Protein AF-U5MWC5-F1 (afdb_monomer_lite)

Foldseek 3Di:
DPVVVVVVVVVLLVVLQVLQVVLQVVLVVVVQHWDWDADPVQRKIFTWGQPPVPRDIDTLDIDHSVRSVPDDSVVVSVVSVVSVVVVVD

Secondary structure (DSSP, 8-state):
--HHHHHHHHHHHHHHHHHHHHHHHHHHHTT--EEEEEETTTTEEEEEEE-TTT--EEEEEEE-HHHHHH--HHHHHHHHHHHHHHH--

Sequence (89 aa):
MKNNNVKMNEIKNKLGVEKLNELSEMLNKVGIFNLPATNEVTKKYGILLECSCCGELYCLKSYNYNELMSVNLKEEVYNLMINEEMILH

Radius of gyration: 14.45 Å; chains: 1; bounding box: 31×24×50 Å

Structure (mmCIF, N/CA/C/O backbone):
data_AF-U5MWC5-F1
#
_entry.id   AF-U5MWC5-F1
#
loop_
_atom_site.group_PDB
_atom_site.id
_atom_site.type_symbol
_atom_site.label_atom_id
_atom_site.label_alt_id
_atom_site.label_comp_id
_atom_site.label_asym_id
_atom_site.label_entity_id
_atom_site.label_seq_id
_atom_site.pdbx_PDB_ins_code
_atom_site.Cartn_x
_atom_site.Cartn_y
_atom_site.Cartn_z
_atom_site.occupancy
_atom_site.B_iso_or_equiv
_atom_site.auth_seq_id
_atom_site.auth_comp_id
_atom_site.auth_asym_id
_atom_site.auth_atom_id
_atom_site.pdbx_PDB_model_num
ATOM 1 N N . MET A 1 1 ? -16.203 4.937 28.644 1.00 49.12 1 MET A N 1
ATOM 2 C CA . MET A 1 1 ? -16.130 3.974 27.516 1.00 49.12 1 MET A CA 1
ATOM 3 C C . MET A 1 1 ? -15.442 4.563 26.263 1.00 49.12 1 MET A C 1
ATOM 5 O O . MET A 1 1 ? -15.872 4.284 25.156 1.00 49.12 1 MET A O 1
ATOM 9 N N . LYS A 1 2 ? -14.352 5.348 26.394 1.00 54.47 2 LYS A N 1
ATOM 10 C CA . LYS A 1 2 ? -13.626 5.949 25.243 1.00 54.47 2 LYS A CA 1
ATOM 11 C C . LYS A 1 2 ? -12.374 5.165 24.801 1.00 54.47 2 LYS A C 1
ATOM 13 O O . LYS A 1 2 ? -11.965 5.287 23.655 1.00 54.47 2 LYS A O 1
ATOM 18 N N . ASN A 1 3 ? -11.813 4.311 25.664 1.00 61.06 3 ASN A N 1
ATOM 19 C CA . ASN A 1 3 ? -10.554 3.598 25.389 1.00 61.06 3 ASN A CA 1
ATOM 20 C C . ASN A 1 3 ? -10.659 2.491 24.331 1.00 61.06 3 ASN A C 1
ATOM 22 O O . ASN A 1 3 ? -9.667 2.186 23.677 1.00 61.06 3 ASN A O 1
ATOM 26 N N . ASN A 1 4 ? -11.836 1.890 24.140 1.00 64.75 4 ASN A N 1
ATOM 27 C CA . ASN A 1 4 ? -11.974 0.745 23.234 1.00 64.75 4 ASN A CA 1
ATOM 28 C C . ASN A 1 4 ? -11.908 1.170 21.760 1.00 64.75 4 ASN A C 1
ATOM 30 O O . ASN A 1 4 ? -11.315 0.469 20.947 1.00 64.75 4 ASN A O 1
ATOM 34 N N . ASN A 1 5 ? -12.450 2.347 21.429 1.00 68.44 5 ASN A N 1
ATOM 35 C CA . ASN A 1 5 ? -12.453 2.859 20.057 1.00 68.44 5 ASN A CA 1
ATOM 36 C C . ASN A 1 5 ? -11.056 3.311 19.612 1.00 68.44 5 ASN A C 1
ATOM 38 O O . ASN A 1 5 ? -10.686 3.094 18.464 1.00 68.44 5 ASN A O 1
ATOM 42 N N . VAL A 1 6 ? -10.265 3.888 20.526 1.00 73.69 6 VAL A N 1
ATOM 43 C CA . VAL A 1 6 ? -8.873 4.285 20.250 1.00 73.69 6 VAL A CA 1
ATOM 44 C C . VAL A 1 6 ? -8.024 3.052 19.945 1.00 73.69 6 VAL A C 1
ATOM 46 O O . VAL A 1 6 ? -7.437 2.974 18.870 1.00 73.69 6 VAL A O 1
ATOM 49 N N . LYS A 1 7 ? -8.076 2.033 20.813 1.00 80.88 7 LYS A N 1
ATOM 50 C CA . LYS A 1 7 ? -7.355 0.768 20.602 1.00 80.88 7 LYS A CA 1
ATOM 51 C C . LYS A 1 7 ? -7.760 0.064 19.306 1.00 80.88 7 LYS A C 1
ATOM 53 O O . LYS A 1 7 ? -6.914 -0.467 18.599 1.00 80.88 7 LYS A O 1
ATOM 58 N N . MET A 1 8 ? -9.051 0.071 18.968 1.00 83.19 8 MET A N 1
ATOM 59 C CA . MET A 1 8 ? -9.531 -0.541 17.726 1.00 83.19 8 MET A CA 1
ATOM 60 C C . MET A 1 8 ? -9.002 0.188 16.483 1.00 83.19 8 MET A C 1
ATOM 62 O O . MET A 1 8 ? -8.617 -0.453 15.507 1.00 83.19 8 MET A O 1
ATOM 66 N N . ASN A 1 9 ? -8.952 1.520 16.516 1.00 84.69 9 ASN A N 1
ATOM 67 C CA . ASN A 1 9 ? -8.414 2.315 15.413 1.00 84.69 9 ASN A CA 1
ATOM 68 C C . ASN A 1 9 ? -6.901 2.124 15.248 1.00 84.69 9 ASN A C 1
ATOM 70 O O . ASN A 1 9 ? -6.420 2.071 14.118 1.00 84.69 9 ASN A O 1
ATOM 74 N N . GLU A 1 10 ? -6.159 1.972 16.345 1.00 86.31 10 GLU A N 1
ATOM 75 C CA . GLU A 1 10 ? -4.729 1.640 16.312 1.00 86.31 10 GLU A CA 1
ATOM 76 C C . GLU A 1 10 ? -4.483 0.267 15.676 1.00 86.31 10 GLU A C 1
ATOM 78 O O . GLU A 1 10 ? -3.621 0.141 14.806 1.00 86.31 10 GLU A O 1
ATOM 83 N N . ILE A 1 11 ? -5.286 -0.740 16.041 1.00 90.44 11 ILE A N 1
ATOM 84 C CA . ILE A 1 11 ? -5.206 -2.085 15.452 1.00 90.44 11 ILE A CA 1
ATOM 85 C C . ILE A 1 11 ? -5.497 -2.036 13.951 1.00 90.44 11 ILE A C 1
ATOM 87 O O . ILE A 1 11 ? -4.720 -2.571 13.162 1.00 90.44 11 ILE A O 1
ATOM 91 N N . LYS A 1 12 ? -6.576 -1.358 13.536 1.00 90.25 12 LYS A N 1
ATOM 92 C CA . LYS A 1 12 ? -6.886 -1.181 12.109 1.00 90.25 12 LYS A CA 1
ATOM 93 C C . LYS A 1 12 ? -5.745 -0.493 11.373 1.00 90.25 12 LYS A C 1
ATOM 95 O O . LYS A 1 12 ? -5.360 -0.943 10.298 1.00 90.25 12 LYS A O 1
ATOM 100 N N . ASN A 1 13 ? -5.174 0.557 11.967 1.00 89.31 13 ASN A N 1
ATOM 101 C CA . ASN A 1 13 ? -4.060 1.259 11.353 1.00 89.31 13 ASN A CA 1
ATOM 102 C C . ASN A 1 13 ? -2.868 0.329 11.126 1.00 89.31 13 ASN A C 1
ATOM 104 O O . ASN A 1 13 ? -2.348 0.280 10.015 1.00 89.31 13 ASN A O 1
ATOM 108 N N . LYS A 1 14 ? -2.496 -0.434 12.158 1.00 92.38 14 LYS A N 1
ATOM 109 C CA . LYS A 1 14 ? -1.389 -1.388 12.111 1.00 92.38 14 LYS A CA 1
ATOM 110 C C . LYS A 1 14 ? -1.586 -2.446 11.022 1.00 92.38 14 LYS A C 1
ATOM 112 O O . LYS A 1 14 ? -0.699 -2.614 10.198 1.00 92.38 14 LYS A O 1
ATOM 117 N N . LEU A 1 15 ? -2.765 -3.070 10.961 1.00 94.75 15 LEU A N 1
ATOM 118 C CA . LEU A 1 15 ? -3.089 -4.067 9.931 1.00 94.75 15 LEU A CA 1
ATOM 119 C C . LEU A 1 15 ? -3.043 -3.480 8.513 1.00 94.75 15 LEU A C 1
ATOM 121 O O . LEU A 1 15 ? -2.584 -4.130 7.579 1.00 94.75 15 LEU A O 1
ATOM 125 N N . GLY A 1 16 ? -3.511 -2.240 8.346 1.00 95.19 16 GLY A N 1
ATOM 126 C CA . GLY A 1 16 ? -3.409 -1.537 7.070 1.00 95.19 16 GLY A CA 1
ATOM 127 C C . GLY A 1 16 ? -1.964 -1.286 6.651 1.00 95.19 16 GLY A C 1
ATOM 128 O O . GLY A 1 16 ? -1.609 -1.567 5.513 1.00 95.19 16 GLY A O 1
ATOM 129 N N . VAL A 1 17 ? -1.113 -0.828 7.571 1.00 94.81 17 VAL A N 1
ATOM 130 C CA . VAL A 1 17 ? 0.318 -0.627 7.292 1.00 94.81 17 VAL A CA 1
ATOM 131 C C . VAL A 1 17 ? 1.005 -1.951 6.949 1.00 94.81 17 VAL A C 1
ATOM 133 O O . VAL A 1 17 ? 1.753 -2.002 5.979 1.00 94.81 17 VAL A O 1
ATOM 136 N N . GLU A 1 18 ? 0.726 -3.027 7.687 1.00 96.25 18 GLU A N 1
ATO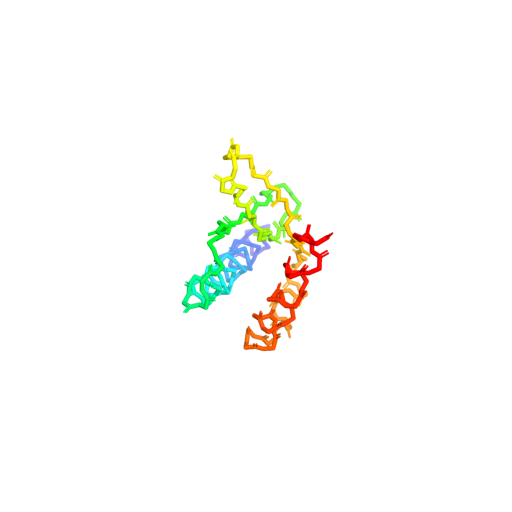M 137 C CA . GLU A 1 18 ? 1.290 -4.359 7.420 1.00 96.25 18 GLU A CA 1
ATOM 138 C C . GLU A 1 18 ? 0.934 -4.846 6.009 1.00 96.25 18 GLU A C 1
ATOM 140 O O . GLU A 1 18 ? 1.828 -5.168 5.228 1.00 96.25 18 GLU A O 1
ATOM 145 N N . LYS A 1 19 ? -0.347 -4.789 5.626 1.00 96.69 19 LYS A N 1
ATOM 146 C CA . LYS A 1 19 ? -0.776 -5.195 4.279 1.00 96.69 19 LYS A CA 1
ATOM 147 C C . LYS A 1 19 ? -0.211 -4.298 3.171 1.00 96.69 19 LYS A C 1
ATOM 149 O O . LYS A 1 19 ? 0.073 -4.777 2.075 1.00 96.69 19 LYS A O 1
ATOM 154 N N . LEU A 1 20 ? -0.047 -3.000 3.436 1.00 96.50 20 LEU A N 1
ATOM 155 C CA . LEU A 1 20 ? 0.585 -2.075 2.493 1.00 96.50 20 LEU A CA 1
ATOM 156 C C . LEU A 1 20 ? 2.071 -2.405 2.287 1.00 96.50 20 LEU A C 1
ATOM 158 O O . LEU A 1 20 ? 2.560 -2.352 1.159 1.00 96.50 20 LEU A O 1
ATOM 162 N N . ASN A 1 21 ? 2.777 -2.765 3.360 1.00 96.50 21 ASN A N 1
ATOM 163 C CA . ASN A 1 21 ? 4.171 -3.189 3.287 1.00 96.50 21 ASN A CA 1
ATOM 164 C C . ASN A 1 21 ? 4.306 -4.494 2.494 1.00 96.50 21 ASN A C 1
ATOM 166 O O . ASN A 1 21 ? 5.162 -4.572 1.620 1.00 96.50 21 ASN A O 1
ATOM 170 N N . GLU A 1 22 ? 3.422 -5.472 2.714 1.00 97.00 22 GLU A N 1
ATOM 171 C CA . GLU A 1 22 ? 3.395 -6.705 1.913 1.00 97.00 22 GLU A CA 1
ATOM 172 C C . GLU A 1 22 ? 3.197 -6.415 0.418 1.00 97.00 22 GLU A C 1
ATOM 174 O O . GLU A 1 22 ? 3.909 -6.969 -0.422 1.00 97.00 22 GLU A O 1
ATOM 179 N N . LEU A 1 23 ? 2.270 -5.510 0.075 1.00 96.56 23 LEU A N 1
ATOM 180 C CA . LEU A 1 23 ? 2.065 -5.078 -1.310 1.00 96.56 23 LEU A CA 1
ATOM 181 C C . LEU A 1 23 ? 3.349 -4.483 -1.905 1.00 96.56 23 LEU A C 1
ATOM 183 O O . LEU A 1 23 ? 3.749 -4.850 -3.009 1.00 96.56 23 LEU A O 1
ATOM 187 N N . SER A 1 24 ? 4.012 -3.599 -1.160 1.00 94.50 24 SER A N 1
ATOM 188 C CA . SER A 1 24 ? 5.269 -2.974 -1.579 1.00 94.50 24 SER A CA 1
ATOM 189 C C . SER A 1 24 ? 6.403 -3.988 -1.753 1.00 94.50 24 SER A C 1
ATOM 191 O O . SER A 1 24 ? 7.137 -3.942 -2.737 1.00 94.50 24 SER A O 1
ATOM 193 N N . GLU A 1 25 ? 6.543 -4.954 -0.848 1.00 95.94 25 GLU A N 1
ATOM 194 C CA . GLU A 1 25 ? 7.535 -6.023 -0.990 1.00 95.94 25 GLU A CA 1
ATOM 195 C C . GLU A 1 25 ? 7.289 -6.880 -2.236 1.00 95.94 25 GLU A C 1
ATOM 197 O O . GLU A 1 25 ? 8.242 -7.324 -2.882 1.00 95.94 25 GLU A O 1
ATOM 202 N N . MET A 1 26 ? 6.026 -7.130 -2.592 1.00 95.81 26 MET A N 1
ATOM 203 C CA . MET A 1 26 ? 5.696 -7.869 -3.810 1.00 95.81 26 MET A CA 1
ATOM 204 C C . MET A 1 26 ? 5.989 -7.064 -5.080 1.00 95.81 26 MET A C 1
ATOM 206 O O . MET A 1 26 ? 6.520 -7.641 -6.027 1.00 95.81 26 MET A O 1
ATOM 210 N N . LEU A 1 27 ? 5.702 -5.760 -5.087 1.00 93.69 27 LEU A N 1
ATOM 211 C CA . LEU A 1 27 ? 6.046 -4.852 -6.190 1.00 93.69 27 LEU A CA 1
ATOM 212 C C . LEU A 1 27 ? 7.564 -4.793 -6.417 1.00 93.69 27 LEU A C 1
ATOM 214 O O . LEU A 1 27 ? 8.032 -4.971 -7.542 1.00 93.69 27 LEU A O 1
ATOM 218 N N . ASN A 1 28 ? 8.342 -4.691 -5.337 1.00 91.94 28 ASN A N 1
ATOM 219 C CA . ASN A 1 28 ? 9.804 -4.704 -5.410 1.00 91.94 28 ASN A CA 1
ATOM 220 C C . ASN A 1 28 ? 10.350 -5.994 -6.057 1.00 91.94 28 ASN A C 1
ATOM 222 O O . ASN A 1 28 ? 11.314 -5.951 -6.819 1.00 91.94 28 ASN A O 1
ATOM 226 N N . LYS A 1 29 ? 9.723 -7.154 -5.808 1.00 92.75 29 LYS A N 1
ATOM 227 C CA . LYS A 1 29 ? 10.130 -8.443 -6.413 1.00 92.75 29 LYS A CA 1
ATOM 228 C C . LYS A 1 29 ? 9.884 -8.520 -7.919 1.00 92.75 29 LYS A C 1
ATOM 230 O O . LYS A 1 29 ? 10.519 -9.339 -8.579 1.00 92.75 29 LYS A O 1
ATOM 235 N N . VAL A 1 30 ? 8.973 -7.706 -8.445 1.00 90.00 30 VAL A N 1
ATOM 236 C CA . VAL A 1 30 ? 8.683 -7.608 -9.883 1.00 90.00 30 VAL A CA 1
ATOM 237 C C . VAL A 1 30 ? 9.332 -6.379 -10.528 1.00 90.00 30 VAL A C 1
ATOM 239 O O . VAL A 1 30 ? 9.014 -6.051 -11.663 1.00 90.00 30 VAL A O 1
ATOM 242 N N . GLY A 1 31 ? 10.274 -5.731 -9.832 1.00 87.19 31 GLY A N 1
ATOM 243 C CA . GLY A 1 31 ? 11.074 -4.627 -10.366 1.00 87.19 31 GLY A CA 1
ATOM 244 C C . GLY A 1 31 ? 10.465 -3.237 -10.188 1.00 87.19 31 GLY A C 1
ATOM 245 O O . GLY A 1 31 ? 11.073 -2.264 -10.623 1.00 87.19 31 GLY A O 1
ATOM 246 N N . ILE A 1 32 ? 9.313 -3.123 -9.522 1.00 87.88 32 ILE A N 1
ATOM 247 C CA . ILE A 1 32 ? 8.684 -1.834 -9.231 1.00 87.88 32 ILE A CA 1
ATOM 248 C C . ILE A 1 32 ? 9.171 -1.352 -7.871 1.00 87.88 32 ILE A C 1
ATOM 250 O O . ILE A 1 32 ? 8.702 -1.812 -6.828 1.00 87.88 32 ILE A O 1
ATOM 254 N N . PHE A 1 33 ? 10.120 -0.418 -7.893 1.00 88.00 33 PHE A N 1
ATOM 255 C CA . PHE A 1 33 ? 10.659 0.194 -6.685 1.00 88.00 33 PHE A CA 1
ATOM 256 C C . PHE A 1 33 ? 9.698 1.245 -6.148 1.00 88.00 33 PHE A C 1
ATOM 258 O O . PHE A 1 33 ? 9.434 2.266 -6.784 1.00 88.00 33 PHE A O 1
ATOM 265 N N . ASN A 1 34 ? 9.158 0.980 -4.965 1.00 88.88 34 ASN A N 1
ATOM 266 C CA . ASN A 1 34 ? 8.133 1.814 -4.367 1.00 88.88 34 ASN A CA 1
ATOM 267 C C . ASN A 1 34 ? 8.353 1.962 -2.856 1.00 88.88 34 ASN A C 1
ATOM 269 O O . ASN A 1 34 ? 9.005 1.134 -2.217 1.00 88.88 34 ASN A O 1
ATOM 273 N N . LEU A 1 35 ? 7.737 2.989 -2.277 1.00 89.12 35 LEU A N 1
ATOM 274 C CA . LEU A 1 35 ? 7.674 3.197 -0.837 1.00 89.12 35 LEU A CA 1
ATOM 275 C C . LEU A 1 35 ? 6.220 3.112 -0.356 1.00 89.12 35 LEU A C 1
ATOM 277 O O . LEU A 1 35 ? 5.335 3.750 -0.940 1.00 89.12 35 LEU A O 1
ATOM 281 N N . PRO A 1 36 ? 5.933 2.349 0.709 1.00 93.31 36 PRO A N 1
ATOM 282 C CA . PRO A 1 36 ? 4.640 2.410 1.366 1.00 93.31 36 PRO A CA 1
ATOM 283 C C . PRO A 1 36 ? 4.525 3.737 2.130 1.00 93.31 36 PRO A C 1
ATOM 285 O O . PRO A 1 36 ? 5.448 4.161 2.824 1.00 93.31 36 PRO A O 1
ATOM 288 N N . ALA A 1 37 ? 3.375 4.397 2.036 1.00 92.94 37 ALA A N 1
ATOM 289 C CA . ALA A 1 37 ? 3.087 5.635 2.749 1.00 92.94 37 ALA A CA 1
ATOM 290 C C . ALA A 1 37 ? 1.749 5.557 3.474 1.00 92.94 37 ALA A C 1
ATOM 292 O O . ALA A 1 37 ? 0.802 4.922 3.020 1.00 92.94 37 ALA A O 1
ATOM 293 N N . THR A 1 38 ? 1.637 6.236 4.610 1.00 93.62 38 THR A N 1
ATOM 294 C CA . THR A 1 38 ? 0.359 6.381 5.311 1.00 93.62 38 THR A CA 1
ATOM 295 C C . THR A 1 38 ? 0.152 7.837 5.683 1.00 93.62 38 THR A C 1
ATOM 297 O O . THR A 1 38 ? 1.026 8.470 6.268 1.00 93.62 38 THR A O 1
ATOM 300 N N . ASN A 1 39 ? -1.021 8.380 5.370 1.00 89.62 39 ASN A N 1
ATOM 301 C CA . ASN A 1 39 ? -1.428 9.678 5.883 1.00 89.62 39 ASN A CA 1
ATOM 302 C C . ASN A 1 39 ? -2.080 9.475 7.254 1.00 89.62 39 ASN A C 1
ATOM 304 O O . ASN A 1 39 ? -3.210 8.998 7.347 1.00 89.62 39 ASN A O 1
ATOM 308 N N . GLU A 1 40 ? -1.381 9.838 8.326 1.00 80.19 40 GLU 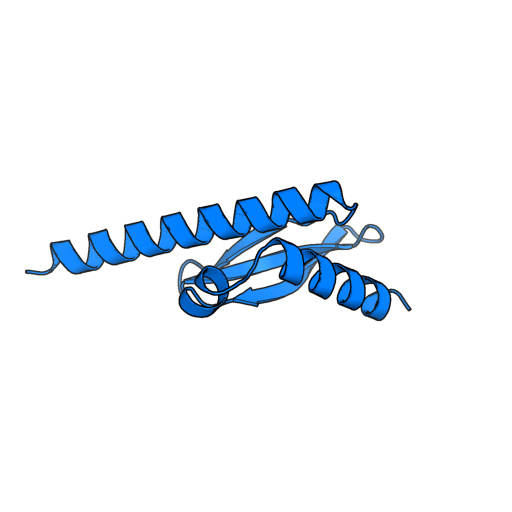A N 1
ATOM 309 C CA . GLU A 1 40 ? -1.841 9.547 9.687 1.00 80.19 40 GLU A CA 1
ATOM 310 C C . GLU A 1 40 ? -3.127 10.277 10.091 1.00 80.19 40 GLU A C 1
ATOM 312 O O . GLU A 1 40 ? -3.829 9.800 10.986 1.00 80.19 40 GLU A O 1
ATOM 317 N N . VAL A 1 41 ? -3.449 11.394 9.434 1.00 84.00 41 VAL A N 1
ATOM 318 C CA . VAL A 1 41 ? -4.654 12.192 9.702 1.00 84.00 41 VAL A CA 1
ATOM 319 C C . VAL A 1 41 ? -5.879 11.537 9.068 1.00 84.00 41 VAL A C 1
ATOM 321 O O . VAL A 1 41 ? -6.902 11.351 9.719 1.00 84.00 41 VAL A O 1
ATOM 324 N N . THR A 1 42 ? -5.769 11.154 7.797 1.00 84.75 42 THR A N 1
ATOM 325 C CA . THR A 1 42 ? -6.878 10.583 7.015 1.00 84.75 42 THR A CA 1
ATOM 326 C C . THR A 1 42 ? -6.922 9.057 7.050 1.00 84.75 42 THR A C 1
ATOM 328 O O . THR A 1 42 ? -7.888 8.471 6.566 1.00 84.75 42 THR A O 1
ATOM 331 N N . LYS A 1 43 ? -5.890 8.411 7.613 1.00 84.69 43 LYS A N 1
ATOM 332 C CA . LYS A 1 43 ? -5.683 6.952 7.621 1.00 84.69 43 LYS A CA 1
ATOM 333 C C . LYS A 1 43 ? -5.803 6.337 6.221 1.00 84.69 43 LYS A C 1
ATOM 335 O O . LYS A 1 43 ? -6.364 5.258 6.045 1.00 84.69 43 LYS A O 1
ATOM 340 N N . LYS A 1 44 ? -5.293 7.065 5.224 1.00 92.06 44 LYS A N 1
ATOM 341 C CA . LYS A 1 44 ? -5.141 6.589 3.847 1.00 92.06 44 LYS A CA 1
ATOM 342 C C . LYS A 1 44 ? -3.772 5.950 3.673 1.00 92.06 44 LYS A C 1
ATOM 344 O O . LYS A 1 44 ? -2.776 6.498 4.142 1.00 92.06 44 LYS A O 1
ATOM 349 N N . TYR A 1 45 ? -3.748 4.835 2.966 1.00 95.31 45 TYR A N 1
ATOM 350 C CA . TYR A 1 45 ? -2.568 4.036 2.662 1.00 95.31 45 TYR A CA 1
ATOM 351 C C . TYR A 1 45 ? -2.186 4.274 1.211 1.00 95.31 45 TYR A C 1
ATOM 353 O O . TYR A 1 45 ? -3.054 4.218 0.350 1.00 95.31 45 TYR A O 1
ATOM 361 N N . GLY A 1 46 ? -0.929 4.570 0.927 1.00 94.25 46 GLY A N 1
ATOM 362 C CA . GLY A 1 46 ? -0.457 4.952 -0.397 1.00 94.25 46 GLY A CA 1
ATOM 363 C C . GLY A 1 46 ? 0.734 4.125 -0.846 1.00 94.25 46 GLY A C 1
ATOM 364 O O . GLY A 1 46 ? 1.585 3.764 -0.040 1.00 94.25 46 GLY A O 1
ATOM 365 N N . ILE A 1 47 ? 0.800 3.862 -2.143 1.00 94.19 47 ILE A N 1
ATOM 366 C CA . ILE A 1 47 ? 1.995 3.377 -2.825 1.00 94.19 47 ILE A CA 1
ATOM 367 C C . ILE A 1 47 ? 2.628 4.585 -3.502 1.00 94.19 47 ILE A C 1
ATOM 369 O O . ILE A 1 47 ? 2.010 5.201 -4.374 1.00 94.19 47 ILE A O 1
ATOM 373 N N . LEU A 1 48 ? 3.828 4.950 -3.063 1.00 92.38 48 LEU A N 1
ATOM 374 C CA . LEU A 1 48 ? 4.623 5.998 -3.687 1.00 92.38 48 LEU A CA 1
ATOM 375 C C . LEU A 1 48 ? 5.641 5.364 -4.622 1.00 92.38 48 LEU A C 1
ATOM 377 O O . LEU A 1 48 ? 6.284 4.387 -4.244 1.00 92.38 48 LEU A O 1
ATOM 381 N N . LEU A 1 49 ? 5.799 5.937 -5.803 1.00 89.81 49 LEU A N 1
ATOM 382 C CA . LEU A 1 49 ? 6.886 5.614 -6.713 1.00 89.81 49 LEU A CA 1
ATOM 383 C C . LEU A 1 49 ? 7.886 6.759 -6.716 1.00 89.81 49 LEU A C 1
ATOM 385 O O . LEU A 1 49 ? 7.505 7.927 -6.655 1.00 89.81 49 LEU A O 1
ATOM 389 N N . GLU A 1 50 ? 9.159 6.403 -6.781 1.00 86.94 50 GLU A N 1
ATOM 390 C CA . GLU A 1 50 ? 10.256 7.347 -6.937 1.00 86.94 50 GLU A CA 1
ATOM 391 C C . GLU A 1 50 ? 10.642 7.407 -8.416 1.00 86.94 50 GLU A C 1
ATOM 393 O O . GLU A 1 50 ? 10.926 6.368 -9.018 1.00 86.94 50 GLU A O 1
ATOM 398 N N . CYS A 1 51 ? 10.651 8.596 -9.035 1.00 82.06 51 CYS A N 1
ATOM 399 C CA . CYS A 1 51 ? 11.179 8.704 -10.395 1.00 82.06 51 CYS A CA 1
ATOM 400 C C . CYS A 1 51 ? 12.670 8.393 -10.374 1.00 82.06 51 CYS A C 1
ATOM 402 O O . CYS A 1 51 ? 13.451 9.122 -9.764 1.00 82.06 51 CYS A O 1
ATOM 404 N N . SER A 1 52 ? 13.090 7.401 -11.152 1.00 82.25 52 SER A N 1
ATOM 405 C CA . SER A 1 52 ? 14.510 7.104 -11.372 1.00 82.25 52 SER A CA 1
ATOM 406 C C . SER A 1 52 ? 15.283 8.278 -11.993 1.00 82.25 52 SER A C 1
ATOM 408 O O . SER A 1 52 ? 16.500 8.368 -11.854 1.00 82.25 52 SER A O 1
ATOM 410 N N . CYS A 1 53 ? 14.575 9.185 -12.669 1.00 83.62 53 CYS A N 1
ATOM 411 C CA . CYS A 1 53 ? 15.119 10.334 -13.378 1.00 83.62 53 CYS A CA 1
ATOM 412 C C . CYS A 1 53 ? 15.525 11.510 -12.472 1.00 83.62 53 CYS A C 1
ATOM 414 O O . CYS A 1 53 ? 16.556 12.141 -12.700 1.00 83.62 53 CYS A O 1
ATOM 416 N N . CYS A 1 54 ? 14.696 11.835 -11.478 1.00 88.38 54 CYS A N 1
ATOM 417 C CA . CYS A 1 54 ? 14.811 13.050 -10.664 1.00 88.38 54 CYS A CA 1
ATOM 418 C C . CYS A 1 54 ? 14.691 12.796 -9.154 1.00 88.38 54 CYS A C 1
ATOM 420 O O . CYS A 1 54 ? 14.883 13.727 -8.376 1.00 88.38 54 CYS A O 1
ATOM 422 N N . GLY A 1 55 ? 14.381 11.566 -8.732 1.00 86.19 55 GLY A N 1
ATOM 423 C CA . GLY A 1 55 ? 14.160 11.203 -7.329 1.00 86.19 55 GLY A CA 1
ATOM 424 C C . GLY A 1 55 ? 12.847 11.731 -6.742 1.00 86.19 55 GLY A C 1
A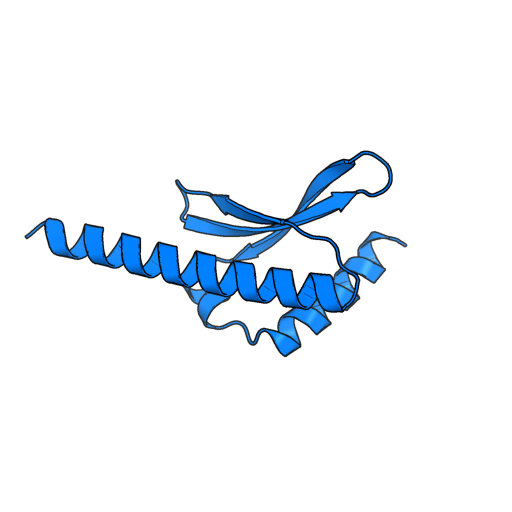TOM 425 O O . GLY A 1 55 ? 12.629 11.640 -5.536 1.00 86.19 55 GLY A O 1
ATOM 426 N N . GLU A 1 56 ? 11.963 12.321 -7.554 1.00 89.31 56 GLU A N 1
ATOM 427 C CA . GLU A 1 56 ? 10.681 12.821 -7.056 1.00 89.31 56 GLU A CA 1
ATOM 428 C C . GLU A 1 56 ? 9.731 11.673 -6.720 1.00 89.31 56 GLU A C 1
ATOM 430 O O . GLU A 1 56 ? 9.583 10.715 -7.480 1.00 89.31 56 GLU A O 1
ATOM 435 N N . LEU A 1 57 ? 9.053 11.803 -5.580 1.00 88.88 57 LEU A N 1
ATOM 436 C CA . LEU A 1 57 ? 8.044 10.856 -5.130 1.00 88.88 57 LEU A CA 1
ATOM 437 C C . LEU A 1 57 ? 6.667 11.274 -5.636 1.00 88.88 57 LEU A C 1
ATOM 439 O O . LEU A 1 57 ? 6.203 12.380 -5.350 1.00 88.88 57 LEU A O 1
ATOM 443 N N . TYR A 1 58 ? 5.970 10.359 -6.299 1.00 88.38 58 TYR A N 1
ATOM 444 C CA . TYR A 1 58 ? 4.579 10.546 -6.692 1.00 88.38 58 TYR A CA 1
ATOM 445 C C . TYR A 1 58 ? 3.702 9.414 -6.165 1.00 88.38 58 TYR A C 1
ATOM 447 O O . TYR A 1 58 ? 4.122 8.270 -6.005 1.00 88.38 58 TYR A O 1
ATOM 455 N N . CYS A 1 59 ? 2.452 9.748 -5.850 1.00 90.44 59 CYS A N 1
ATOM 456 C CA . CYS A 1 59 ? 1.480 8.772 -5.381 1.00 90.44 59 CYS A CA 1
ATOM 457 C C . CYS A 1 59 ? 0.925 8.002 -6.578 1.00 90.44 59 CYS A C 1
ATOM 459 O O . CYS A 1 59 ? 0.139 8.553 -7.347 1.00 90.44 59 CYS A O 1
ATOM 461 N N . LEU A 1 60 ? 1.312 6.734 -6.713 1.00 89.25 60 LEU A N 1
ATOM 462 C CA . LE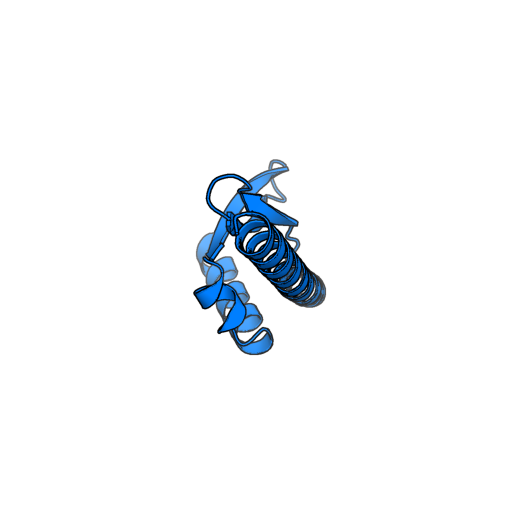U A 1 60 ? 0.782 5.840 -7.740 1.00 89.25 60 LEU A CA 1
ATOM 463 C C . LEU A 1 60 ? -0.674 5.483 -7.442 1.00 89.25 60 LEU A C 1
ATOM 465 O O . LEU A 1 60 ? -1.540 5.546 -8.312 1.00 89.25 60 LEU A O 1
ATOM 469 N N . LYS A 1 61 ? -0.953 5.100 -6.192 1.00 93.06 61 LYS A N 1
ATOM 470 C CA . LYS A 1 61 ? -2.305 4.748 -5.756 1.00 93.06 61 LYS A CA 1
ATOM 471 C C . LYS A 1 61 ? -2.474 4.950 -4.265 1.00 93.06 61 LYS A C 1
ATOM 473 O O . LYS A 1 61 ? -1.536 4.770 -3.493 1.00 93.06 61 LYS A O 1
ATOM 478 N N . SER A 1 62 ? -3.696 5.285 -3.860 1.00 94.38 62 SER A N 1
ATOM 479 C CA . SER A 1 62 ? -4.082 5.347 -2.454 1.00 94.38 62 SER A CA 1
ATOM 480 C C . SER A 1 62 ? -5.346 4.541 -2.190 1.00 94.38 62 SER A C 1
ATOM 482 O O . SER A 1 62 ? -6.208 4.433 -3.058 1.00 94.38 62 SER A O 1
ATOM 484 N N . TYR A 1 63 ? -5.442 4.013 -0.978 1.00 95.44 63 TYR A N 1
ATOM 485 C CA . TYR A 1 63 ? -6.517 3.172 -0.485 1.00 95.44 63 TYR A CA 1
ATOM 486 C C . TYR A 1 63 ? -6.996 3.716 0.858 1.00 95.44 63 TYR A C 1
ATOM 488 O O . TYR A 1 63 ? -6.203 4.154 1.700 1.00 95.44 63 TYR A O 1
ATOM 496 N N . ASN A 1 64 ? -8.293 3.635 1.109 1.00 95.00 64 ASN A N 1
ATOM 497 C CA . ASN A 1 64 ? -8.798 3.592 2.472 1.00 95.00 64 ASN A CA 1
ATOM 498 C C . ASN A 1 64 ? -8.600 2.187 3.073 1.00 95.00 64 ASN A C 1
ATOM 500 O O . ASN A 1 64 ? -8.250 1.231 2.381 1.00 95.00 64 ASN A O 1
ATOM 504 N N . TYR A 1 65 ? -8.830 2.054 4.381 1.00 93.69 65 TYR A N 1
ATOM 505 C CA . TYR A 1 65 ? -8.643 0.781 5.083 1.00 93.69 65 TYR A CA 1
ATOM 506 C C . TYR A 1 65 ? -9.444 -0.377 4.466 1.00 93.69 65 TYR A C 1
ATOM 508 O O . TYR A 1 65 ? -8.896 -1.454 4.253 1.00 93.69 65 TYR A O 1
ATOM 516 N N . ASN A 1 66 ? -10.728 -0.170 4.162 1.00 94.88 66 ASN A N 1
ATOM 517 C CA . ASN A 1 66 ? -11.590 -1.234 3.644 1.00 94.88 66 ASN A CA 1
ATOM 518 C C . ASN A 1 66 ? -11.176 -1.653 2.229 1.00 94.88 66 ASN A C 1
ATOM 520 O O . ASN A 1 66 ? -11.173 -2.846 1.930 1.00 94.88 66 ASN A O 1
ATOM 524 N N . GLU A 1 67 ? -10.799 -0.691 1.384 1.00 96.56 67 GLU A N 1
ATOM 525 C CA . GLU A 1 67 ? -10.240 -0.957 0.056 1.00 96.56 67 GLU A CA 1
ATOM 526 C C . GLU A 1 67 ? -8.987 -1.822 0.180 1.00 96.56 67 GLU A C 1
ATOM 528 O O . GLU A 1 67 ? -8.960 -2.926 -0.356 1.00 96.56 67 GLU A O 1
ATOM 533 N N . LEU A 1 68 ? -8.003 -1.388 0.976 1.00 96.44 68 LEU A N 1
ATOM 534 C CA . LEU A 1 68 ? -6.749 -2.122 1.146 1.00 96.44 68 LEU A CA 1
ATOM 535 C C . LEU A 1 68 ? -6.974 -3.529 1.715 1.00 96.44 68 LEU A C 1
ATOM 537 O O . LEU A 1 68 ? -6.368 -4.496 1.258 1.00 96.44 68 LEU A O 1
ATOM 541 N N . MET A 1 69 ? -7.869 -3.684 2.692 1.00 96.56 69 MET A N 1
ATOM 542 C CA . MET A 1 69 ? -8.182 -5.004 3.246 1.00 96.56 69 MET A CA 1
ATOM 543 C C . MET A 1 69 ? -8.869 -5.919 2.232 1.00 96.56 69 MET A C 1
ATOM 545 O O . MET A 1 69 ? -8.644 -7.127 2.282 1.00 96.56 69 MET A O 1
ATOM 549 N N . SER A 1 70 ? -9.613 -5.363 1.278 1.00 96.81 70 SER A N 1
ATOM 550 C CA . SER A 1 70 ? -10.294 -6.130 0.228 1.00 96.81 70 SER A CA 1
ATOM 551 C C . SER A 1 70 ? -9.392 -6.457 -0.965 1.00 96.81 70 SER A C 1
ATOM 553 O O . SER A 1 70 ? -9.722 -7.343 -1.747 1.00 96.81 70 SER A O 1
ATOM 555 N N . VAL A 1 71 ? -8.243 -5.784 -1.097 1.00 96.12 71 VAL A N 1
ATOM 556 C CA . VAL A 1 71 ? -7.280 -6.036 -2.175 1.00 96.12 71 VAL A CA 1
ATOM 557 C C . VAL A 1 71 ? -6.767 -7.478 -2.131 1.00 96.12 71 VAL A C 1
ATOM 559 O O . VAL A 1 71 ? -6.268 -7.950 -1.102 1.00 96.12 71 VAL A O 1
ATOM 562 N N . ASN A 1 72 ? -6.808 -8.153 -3.279 1.00 97.69 72 ASN A N 1
ATOM 563 C CA . ASN A 1 72 ? -5.981 -9.323 -3.531 1.00 97.69 72 ASN A CA 1
ATOM 564 C C . ASN A 1 72 ? -4.585 -8.849 -3.949 1.00 97.69 72 ASN A C 1
ATOM 566 O O . ASN A 1 72 ? -4.429 -8.256 -5.011 1.00 97.69 72 ASN A O 1
ATOM 570 N N . LEU A 1 73 ? -3.570 -9.108 -3.121 1.00 96.06 73 LEU A N 1
ATOM 571 C CA . LEU A 1 73 ? -2.227 -8.566 -3.347 1.00 96.06 73 LEU A CA 1
ATOM 572 C C . LEU A 1 73 ? -1.623 -8.996 -4.689 1.00 96.06 73 LEU A C 1
ATOM 574 O O . LEU A 1 73 ? -0.986 -8.186 -5.347 1.00 96.06 73 LEU A O 1
ATOM 578 N N . LYS A 1 74 ? -1.837 -10.244 -5.127 1.00 95.62 74 LYS A N 1
ATOM 579 C CA . LYS A 1 74 ? -1.280 -10.729 -6.403 1.00 95.62 74 LYS A CA 1
ATOM 580 C C . LYS A 1 74 ? -1.902 -10.014 -7.597 1.00 95.62 74 LYS A C 1
ATOM 582 O O . LYS A 1 74 ? -1.190 -9.622 -8.514 1.00 95.62 74 LYS A O 1
ATOM 587 N N . GLU A 1 75 ? -3.221 -9.871 -7.572 1.00 96.50 75 GLU A N 1
ATOM 588 C CA . GLU A 1 75 ? -3.965 -9.181 -8.623 1.00 96.50 75 GLU A CA 1
ATOM 589 C C . GLU A 1 75 ? -3.624 -7.691 -8.643 1.00 96.50 75 GLU A C 1
ATOM 591 O O . GLU A 1 75 ? -3.406 -7.125 -9.707 1.00 96.50 75 GLU A O 1
ATOM 596 N N . GLU A 1 76 ? -3.484 -7.063 -7.476 1.00 95.94 76 GLU A N 1
ATOM 597 C CA . GLU A 1 76 ? -3.140 -5.645 -7.417 1.00 95.94 76 GLU A CA 1
ATOM 598 C C . GLU A 1 76 ? -1.713 -5.370 -7.875 1.00 95.94 76 GLU A C 1
ATOM 600 O O . GLU A 1 76 ? -1.496 -4.387 -8.571 1.00 95.94 76 GLU A O 1
ATOM 605 N N . VAL A 1 77 ? -0.752 -6.246 -7.567 1.00 94.88 77 VAL A N 1
ATOM 606 C CA . VAL A 1 77 ? 0.595 -6.155 -8.150 1.00 94.88 77 VAL A CA 1
ATOM 607 C C . VAL A 1 77 ? 0.511 -6.171 -9.674 1.00 94.88 77 VAL A C 1
ATOM 609 O O . VAL A 1 77 ? 1.060 -5.282 -10.314 1.00 94.88 77 VAL A O 1
ATOM 612 N N . TYR A 1 78 ? -0.236 -7.117 -10.249 1.00 93.62 78 TYR A N 1
ATOM 613 C CA . TYR A 1 78 ? -0.437 -7.191 -11.697 1.00 93.62 78 TYR A CA 1
ATOM 614 C C . TYR A 1 78 ? -1.087 -5.917 -12.265 1.00 93.62 78 TYR A C 1
ATOM 616 O O . TYR A 1 78 ? -0.601 -5.356 -13.245 1.00 93.62 78 TYR A O 1
ATOM 624 N N . ASN A 1 79 ? -2.132 -5.403 -11.613 1.00 93.00 79 ASN A N 1
ATOM 625 C CA . ASN A 1 79 ? -2.812 -4.176 -12.031 1.00 93.00 79 ASN A CA 1
ATOM 626 C C . ASN A 1 79 ? -1.894 -2.947 -11.963 1.00 93.00 79 ASN A C 1
ATOM 628 O O . ASN A 1 79 ? -1.949 -2.078 -12.831 1.00 93.00 79 ASN A O 1
ATOM 632 N N . LEU A 1 80 ? -1.066 -2.845 -10.923 1.00 91.56 80 LEU A N 1
ATOM 633 C CA . LEU A 1 80 ? -0.139 -1.729 -10.747 1.00 91.56 80 LEU A CA 1
ATOM 634 C C . LEU A 1 80 ? 1.025 -1.786 -11.740 1.00 91.56 80 LEU A C 1
ATOM 636 O O . LEU A 1 80 ? 1.433 -0.727 -12.205 1.00 91.56 80 LEU A O 1
ATOM 640 N N . MET A 1 81 ? 1.492 -2.981 -12.121 1.00 87.44 81 MET A N 1
ATOM 641 C CA . MET A 1 81 ? 2.482 -3.143 -13.194 1.00 87.44 81 MET A CA 1
ATOM 642 C C . MET A 1 81 ? 1.969 -2.598 -14.527 1.00 87.44 81 MET A C 1
ATOM 644 O O . MET A 1 81 ? 2.644 -1.797 -15.163 1.00 87.44 81 MET A O 1
ATOM 648 N N . ILE A 1 82 ? 0.741 -2.957 -14.913 1.00 84.56 82 ILE A N 1
ATOM 649 C CA . ILE A 1 82 ? 0.143 -2.462 -16.164 1.00 84.56 82 ILE A CA 1
ATOM 650 C C . ILE A 1 82 ? 0.001 -0.933 -16.141 1.00 84.56 82 ILE A C 1
ATOM 652 O O . ILE A 1 82 ? 0.234 -0.265 -17.145 1.00 84.56 82 ILE A O 1
ATOM 656 N N . ASN A 1 83 ? -0.382 -0.364 -14.995 1.00 74.31 83 ASN A N 1
ATOM 657 C CA . ASN A 1 83 ? -0.540 1.084 -14.874 1.00 74.31 83 ASN A CA 1
ATOM 658 C C . ASN A 1 83 ? 0.799 1.834 -14.937 1.00 74.31 83 ASN A C 1
ATOM 660 O O . ASN A 1 83 ? 0.829 2.945 -15.456 1.00 74.31 83 ASN A O 1
ATOM 664 N N . GLU A 1 84 ? 1.890 1.261 -14.425 1.00 67.19 84 GLU A N 1
ATOM 665 C CA . GLU A 1 84 ? 3.223 1.865 -14.527 1.00 67.19 84 GLU A CA 1
ATOM 666 C C . GLU A 1 84 ? 3.709 1.919 -15.982 1.00 67.19 84 GLU A C 1
ATOM 668 O O . GLU A 1 84 ? 4.147 2.977 -16.438 1.00 67.19 84 GLU A O 1
ATOM 673 N N . GLU A 1 85 ? 3.532 0.835 -16.746 1.00 59.34 85 GLU A N 1
ATOM 674 C CA . GLU A 1 85 ? 3.854 0.807 -18.181 1.00 59.34 85 GLU A CA 1
ATOM 675 C C . GLU A 1 85 ? 3.097 1.896 -18.960 1.00 59.34 85 GLU A C 1
ATOM 677 O O . GLU A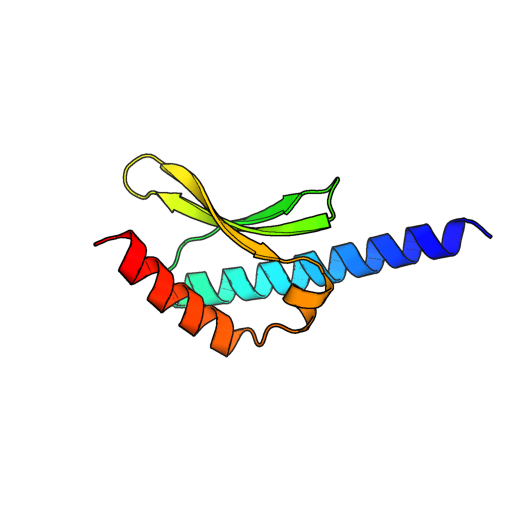 1 85 ? 3.639 2.486 -19.892 1.00 59.34 85 GLU A O 1
ATOM 682 N N . MET A 1 86 ? 1.866 2.226 -18.553 1.00 55.00 86 MET A N 1
ATOM 683 C CA . MET A 1 86 ? 1.087 3.311 -19.161 1.00 55.00 86 MET A CA 1
ATOM 684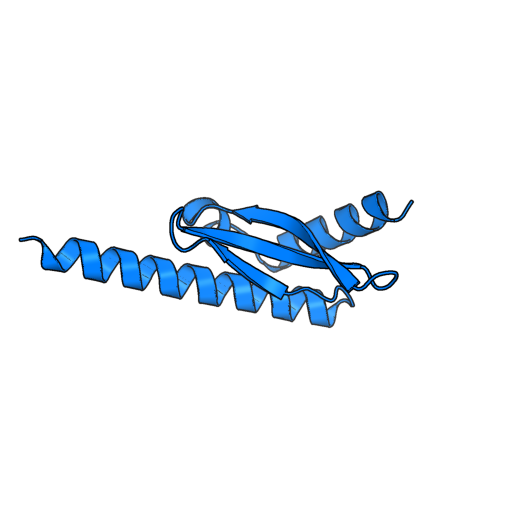 C C . MET A 1 86 ? 1.551 4.725 -18.779 1.00 55.00 86 MET A C 1
ATOM 686 O O . MET A 1 86 ? 1.216 5.668 -19.490 1.00 55.00 86 MET A O 1
ATOM 690 N N . ILE A 1 87 ? 2.258 4.901 -17.659 1.00 53.50 87 ILE A N 1
ATOM 691 C CA . ILE A 1 87 ? 2.722 6.217 -17.178 1.00 53.50 87 ILE A CA 1
ATOM 692 C C . ILE A 1 87 ? 4.086 6.587 -17.792 1.00 53.50 87 ILE A C 1
ATOM 694 O O . ILE A 1 87 ? 4.420 7.768 -17.879 1.00 53.50 87 ILE A O 1
ATOM 698 N N . LEU A 1 88 ? 4.867 5.595 -18.231 1.00 50.62 88 LEU A N 1
ATOM 699 C CA . LEU A 1 88 ? 6.210 5.772 -18.800 1.00 50.62 88 LEU A CA 1
ATOM 700 C C . LEU A 1 88 ? 6.248 5.879 -20.341 1.00 50.62 88 LEU A C 1
ATOM 702 O O . LEU A 1 88 ? 7.337 6.013 -20.908 1.00 50.62 88 LEU A O 1
ATOM 706 N N . HIS A 1 89 ? 5.091 5.851 -21.012 1.00 42.94 89 HIS A N 1
ATOM 707 C CA . HIS A 1 89 ? 4.932 5.998 -22.467 1.00 42.94 89 HIS A CA 1
ATOM 708 C C . HIS A 1 89 ? 4.162 7.269 -22.842 1.00 42.94 89 HIS A C 1
ATOM 710 O O . HIS A 1 89 ? 4.498 7.841 -23.906 1.00 42.94 89 HIS A O 1
#

Organism: NCBI:txid1345695

pLDDT: mean 86.79, std 12.55, range [42.94, 97.69]